Protein AF-A0A1X1N390-F1 (afdb_monomer_lite)

pLDDT: mean 84.8, std 10.91, range [53.66, 96.62]

Secondary structure (DSSP, 8-state):
-HHHHHHHHHHHHHHHHHHTT-----HHHHHHHHHHHHTTSSSPPP-----PPPPEEEEHHHHHHTTSS-TTHHHHSEE-SSSS---SEEPEEEHHHHHT-

Sequence (101 aa):
MEVFETHRSLIEDYAAFTDSLVEVRDEKIKDYLERERAAKVRWPDPWISLNPAFASGGTVDELVGTGLLHPDCGRFFRVKRDSGDPGGRSLTLYRHQREAI

Radius of gyration: 26.66 Å; chains: 1; bounding box: 52×28×69 Å

Structure (mmCIF, N/CA/C/O backbone):
data_AF-A0A1X1N390-F1
#
_entry.id   AF-A0A1X1N390-F1
#
loop_
_atom_site.group_PDB
_atom_site.id
_atom_site.type_symbol
_atom_site.label_atom_id
_atom_site.label_alt_id
_atom_site.label_comp_id
_atom_site.label_asym_id
_atom_site.label_entity_id
_atom_site.label_seq_id
_atom_site.pdbx_PDB_ins_code
_atom_site.Cartn_x
_atom_site.Cartn_y
_atom_site.Cartn_z
_atom_site.occupancy
_atom_site.B_iso_or_equiv
_atom_site.auth_seq_id
_atom_site.auth_comp_id
_atom_site.auth_asym_id
_atom_site.auth_atom_id
_atom_site.pdbx_PDB_model_num
ATOM 1 N N . MET A 1 1 ? -4.088 8.469 -10.558 1.00 59.00 1 MET A N 1
ATOM 2 C CA . MET A 1 1 ? -3.924 8.655 -12.013 1.00 59.00 1 MET A CA 1
ATOM 3 C C . MET A 1 1 ? -2.664 9.465 -12.304 1.00 59.00 1 MET A C 1
ATOM 5 O O . MET A 1 1 ? -1.857 8.975 -13.068 1.00 59.00 1 MET A O 1
ATOM 9 N N . GLU A 1 2 ? -2.397 10.548 -11.566 1.00 66.56 2 GLU A N 1
ATOM 10 C CA . GLU A 1 2 ? -1.154 11.353 -11.646 1.00 66.56 2 GLU A CA 1
ATOM 11 C C . GLU A 1 2 ? 0.172 10.578 -11.511 1.00 66.56 2 GLU A C 1
ATOM 13 O O . GLU A 1 2 ? 1.078 10.745 -12.318 1.00 66.56 2 GLU A O 1
ATOM 18 N N . VAL A 1 3 ? 0.292 9.673 -10.530 1.00 66.06 3 VAL A N 1
ATOM 19 C CA . VAL A 1 3 ? 1.568 8.982 -10.238 1.00 66.06 3 VAL A CA 1
ATOM 20 C C . VAL A 1 3 ? 2.121 8.172 -11.420 1.00 66.06 3 VAL A C 1
ATOM 22 O O . VAL A 1 3 ? 3.334 8.052 -11.577 1.00 66.06 3 VAL A O 1
ATOM 25 N N . PHE A 1 4 ? 1.243 7.638 -12.274 1.00 71.88 4 PHE A N 1
ATOM 26 C CA . PHE A 1 4 ? 1.645 6.857 -13.444 1.00 71.88 4 PHE A CA 1
ATOM 27 C C . PHE A 1 4 ? 2.184 7.746 -14.564 1.00 71.88 4 PHE A C 1
ATOM 29 O O . PHE A 1 4 ? 3.119 7.356 -15.260 1.00 71.88 4 PHE A O 1
ATOM 36 N N . GLU A 1 5 ? 1.603 8.931 -14.732 1.00 78.38 5 GLU A N 1
ATOM 37 C CA . GLU A 1 5 ? 2.041 9.901 -15.734 1.00 78.38 5 GLU A CA 1
ATOM 38 C C . GLU A 1 5 ? 3.353 10.557 -15.314 1.00 78.38 5 GLU A C 1
ATOM 40 O O . GLU A 1 5 ? 4.293 10.583 -16.104 1.00 78.38 5 GLU A O 1
ATOM 45 N N . THR A 1 6 ? 3.475 10.966 -14.046 1.00 78.69 6 THR A N 1
ATOM 46 C CA . THR A 1 6 ? 4.730 11.508 -13.503 1.00 78.69 6 THR A CA 1
ATOM 47 C C . THR A 1 6 ? 5.883 10.519 -13.655 1.00 78.69 6 THR A C 1
ATOM 49 O O . THR A 1 6 ? 6.978 10.892 -14.066 1.00 78.69 6 THR A O 1
ATOM 52 N N . HIS A 1 7 ? 5.645 9.238 -13.366 1.00 75.69 7 HIS A N 1
ATOM 53 C CA . HIS A 1 7 ? 6.672 8.212 -13.502 1.00 75.69 7 HIS A CA 1
ATOM 54 C C . HIS A 1 7 ? 7.061 7.956 -14.964 1.00 75.69 7 HIS A C 1
ATOM 56 O O . HIS A 1 7 ? 8.238 7.765 -15.266 1.00 75.69 7 HIS A O 1
ATOM 62 N N . ARG A 1 8 ? 6.082 7.934 -15.879 1.00 81.19 8 ARG A N 1
ATOM 63 C CA . ARG A 1 8 ? 6.351 7.773 -17.313 1.00 81.19 8 ARG A CA 1
ATOM 64 C C . ARG A 1 8 ? 7.215 8.920 -17.832 1.00 81.19 8 ARG A C 1
ATOM 66 O O . ARG A 1 8 ? 8.249 8.644 -18.428 1.00 81.19 8 ARG A O 1
ATOM 73 N N . SER A 1 9 ? 6.839 10.158 -17.506 1.00 83.31 9 SER A N 1
ATOM 74 C CA . SER A 1 9 ? 7.618 11.353 -17.851 1.00 83.31 9 SER A CA 1
ATOM 75 C C . SER A 1 9 ? 9.042 11.254 -17.309 1.00 83.31 9 SER A C 1
ATOM 77 O O . SER A 1 9 ? 9.992 11.460 -18.048 1.00 83.31 9 SER A O 1
ATOM 79 N N . LEU A 1 10 ? 9.214 10.836 -16.050 1.00 82.75 10 LEU A N 1
ATOM 80 C CA . LEU A 1 10 ? 10.538 10.702 -15.442 1.00 82.75 10 LEU A CA 1
ATOM 81 C C . LEU A 1 10 ? 11.435 9.682 -16.165 1.00 82.75 10 LEU A C 1
ATOM 83 O O . LEU A 1 10 ? 12.622 9.947 -16.356 1.00 82.75 10 LEU A O 1
ATOM 87 N N . ILE A 1 11 ? 10.895 8.519 -16.556 1.00 81.31 11 ILE A N 1
ATOM 88 C CA . ILE A 1 11 ? 11.665 7.534 -17.336 1.00 81.31 11 ILE A CA 1
ATOM 89 C C . ILE A 1 11 ? 12.049 8.119 -18.696 1.00 81.31 11 ILE A C 1
ATOM 91 O O . ILE A 1 11 ? 13.197 7.969 -19.114 1.00 81.31 11 ILE A O 1
ATOM 95 N N . GLU A 1 12 ? 11.097 8.749 -19.387 1.00 83.19 12 GLU A N 1
ATOM 96 C CA . GLU A 1 12 ? 11.310 9.341 -20.711 1.00 83.19 12 GLU A CA 1
ATOM 97 C C . GLU A 1 12 ? 12.393 10.428 -20.662 1.00 83.19 12 GLU A C 1
ATOM 99 O O . GLU A 1 12 ? 13.350 10.376 -21.439 1.00 83.19 12 GLU A O 1
ATOM 104 N N . ASP A 1 13 ? 12.312 11.334 -19.686 1.00 83.50 13 ASP A N 1
ATOM 105 C CA . ASP A 1 13 ? 13.271 12.420 -19.477 1.00 83.50 13 ASP A CA 1
ATOM 106 C C . ASP A 1 13 ? 14.673 11.886 -19.155 1.00 83.50 13 ASP A C 1
ATOM 108 O O . ASP A 1 13 ? 15.673 12.333 -19.725 1.00 83.50 13 ASP A O 1
ATOM 112 N N . TYR A 1 14 ? 14.763 10.879 -18.280 1.00 82.00 14 TYR A N 1
ATOM 113 C CA . TYR A 1 14 ? 16.040 10.258 -17.936 1.00 82.00 14 TYR A CA 1
ATOM 114 C C . TYR A 1 14 ? 16.662 9.528 -19.134 1.00 82.00 14 TYR A C 1
ATOM 116 O O . TYR A 1 14 ? 17.867 9.628 -19.364 1.00 82.00 14 TYR A O 1
ATOM 124 N N . ALA A 1 15 ? 15.850 8.832 -19.935 1.00 80.12 15 ALA A N 1
ATOM 125 C CA . ALA A 1 15 ? 16.308 8.154 -21.143 1.00 80.12 15 ALA A CA 1
ATOM 126 C C . ALA A 1 15 ? 16.785 9.135 -22.221 1.00 80.12 15 ALA A C 1
ATOM 128 O O . ALA A 1 15 ? 17.740 8.829 -22.937 1.00 80.12 15 ALA A O 1
ATOM 129 N N . ALA A 1 16 ? 16.132 10.291 -22.358 1.00 82.62 16 ALA A N 1
ATOM 130 C CA . ALA A 1 16 ? 16.549 11.345 -23.278 1.00 82.62 16 ALA A CA 1
ATOM 131 C C . ALA A 1 16 ? 17.869 11.993 -22.833 1.00 82.62 16 ALA A C 1
ATOM 133 O O . ALA A 1 16 ? 18.763 12.216 -23.651 1.00 82.62 16 ALA A O 1
ATOM 134 N N . PHE A 1 17 ? 18.027 12.239 -21.529 1.00 82.06 17 PHE A N 1
ATOM 135 C CA . PHE A 1 17 ? 19.252 12.801 -20.968 1.00 82.06 17 PHE A CA 1
ATOM 136 C C . PHE A 1 17 ? 20.470 11.912 -21.253 1.00 82.06 17 PHE A C 1
ATOM 138 O O . PHE A 1 17 ? 21.492 12.401 -21.736 1.00 82.06 17 PHE A O 1
ATOM 145 N N . THR A 1 18 ? 20.366 10.602 -21.015 1.00 77.69 18 THR A N 1
ATOM 146 C CA . THR A 1 18 ? 21.505 9.686 -21.183 1.00 77.69 18 THR A CA 1
ATOM 147 C C . THR A 1 18 ? 21.914 9.468 -22.637 1.00 77.69 18 THR A C 1
ATOM 149 O O . THR A 1 18 ? 23.098 9.271 -22.902 1.00 77.69 18 THR A O 1
ATOM 152 N N . ASP A 1 19 ? 20.973 9.545 -23.580 1.00 73.94 19 ASP A N 1
ATOM 153 C CA . ASP A 1 19 ? 21.274 9.398 -25.012 1.00 73.94 19 ASP A CA 1
ATOM 154 C C . ASP A 1 19 ? 21.847 10.668 -25.637 1.00 73.94 19 ASP A C 1
ATOM 156 O O . ASP A 1 19 ? 22.561 10.600 -26.635 1.00 73.94 19 ASP A O 1
ATOM 160 N N . SER A 1 20 ? 21.586 11.830 -25.039 1.00 71.25 20 SER A N 1
ATOM 161 C CA . SER A 1 20 ? 22.071 13.111 -25.564 1.00 71.25 20 SER A CA 1
ATOM 162 C C . SER A 1 20 ? 23.59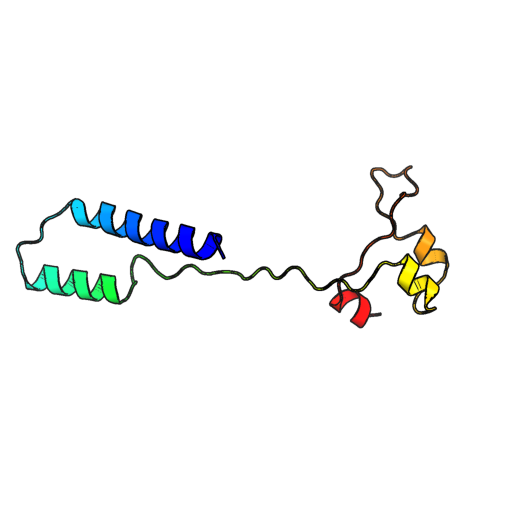6 13.284 -25.477 1.00 71.25 20 SER A C 1
ATOM 164 O O . SER A 1 20 ? 24.151 14.205 -26.074 1.00 71.25 20 SER A O 1
ATOM 166 N N . LEU A 1 21 ? 24.286 12.404 -24.744 1.00 70.44 21 LEU A N 1
ATOM 167 C CA . LEU A 1 21 ? 25.711 12.529 -24.439 1.00 70.44 21 LEU A CA 1
ATOM 168 C C . LEU A 1 21 ? 26.641 11.991 -25.538 1.00 70.44 21 LEU A C 1
ATOM 170 O O . LEU A 1 21 ? 27.816 12.361 -25.550 1.00 70.44 21 LEU A O 1
ATOM 174 N N . VAL A 1 22 ? 26.168 11.119 -26.440 1.00 73.94 22 VAL A N 1
ATOM 175 C CA . VAL A 1 22 ? 27.032 10.455 -27.433 1.00 73.94 22 VAL A CA 1
ATOM 176 C C . VAL A 1 22 ? 26.323 10.285 -28.777 1.00 73.94 22 VAL A C 1
ATOM 178 O O . VAL A 1 22 ? 25.363 9.530 -28.898 1.00 73.94 22 VAL A O 1
ATOM 181 N N . GLU A 1 23 ? 26.857 10.916 -29.824 1.00 81.62 23 GLU A N 1
ATOM 182 C CA . GLU A 1 23 ? 26.429 10.674 -31.205 1.00 81.62 23 GLU A CA 1
ATOM 183 C C . GLU A 1 23 ? 27.170 9.458 -31.789 1.00 81.62 23 GLU A C 1
ATOM 185 O O . GLU A 1 23 ? 28.381 9.489 -32.033 1.00 81.62 23 GLU A O 1
ATOM 190 N N . VAL A 1 24 ? 26.443 8.363 -32.021 1.00 85.75 24 VAL A N 1
ATOM 191 C CA . VAL A 1 24 ? 27.005 7.123 -32.572 1.00 85.75 24 VAL A CA 1
ATOM 192 C C . VAL A 1 24 ? 27.015 7.177 -34.099 1.00 85.75 24 VAL A C 1
ATOM 194 O O . VAL A 1 24 ? 25.966 7.167 -34.739 1.00 85.75 24 VAL A O 1
ATOM 197 N N . ARG A 1 25 ? 28.218 7.204 -34.684 1.00 88.94 25 ARG A N 1
ATOM 198 C CA . ARG A 1 25 ? 28.425 7.249 -36.145 1.00 88.94 25 ARG A CA 1
ATOM 199 C C . ARG A 1 25 ? 28.409 5.881 -36.826 1.00 88.94 25 ARG A C 1
ATOM 201 O O . ARG A 1 25 ? 28.205 5.811 -38.031 1.00 88.94 25 ARG A O 1
ATOM 208 N N . ASP A 1 26 ? 28.667 4.813 -36.077 1.00 94.38 26 ASP A N 1
ATOM 209 C CA . ASP A 1 26 ? 28.617 3.447 -36.599 1.00 94.38 26 ASP A CA 1
ATOM 210 C C . ASP A 1 26 ? 27.167 2.943 -36.601 1.00 94.38 26 ASP A C 1
ATOM 212 O O . ASP A 1 26 ? 26.535 2.830 -35.547 1.00 94.38 26 ASP A O 1
ATOM 216 N N . GLU A 1 27 ? 26.641 2.633 -37.786 1.00 93.06 27 GLU A N 1
ATOM 217 C CA . GLU A 1 27 ? 25.251 2.195 -37.962 1.00 93.06 27 GLU A CA 1
ATOM 218 C C . GLU A 1 27 ? 24.933 0.904 -37.198 1.00 93.06 27 GLU A C 1
ATOM 220 O O . GLU A 1 27 ? 23.855 0.782 -36.621 1.00 93.06 27 GLU A O 1
ATOM 225 N N . LYS A 1 28 ? 25.875 -0.044 -37.101 1.00 94.94 28 LYS A N 1
ATOM 226 C CA . LYS A 1 28 ? 25.633 -1.314 -36.397 1.00 94.94 28 LYS A CA 1
ATOM 227 C C . LYS A 1 28 ? 25.502 -1.098 -34.898 1.00 94.94 28 LYS A C 1
ATOM 229 O O . LYS A 1 28 ? 24.670 -1.738 -34.253 1.00 94.94 28 LYS A O 1
ATOM 234 N N . ILE A 1 29 ? 26.335 -0.217 -34.345 1.00 90.12 29 ILE A N 1
ATOM 235 C CA . ILE A 1 29 ? 26.277 0.144 -32.925 1.00 90.12 29 ILE A CA 1
ATOM 236 C C .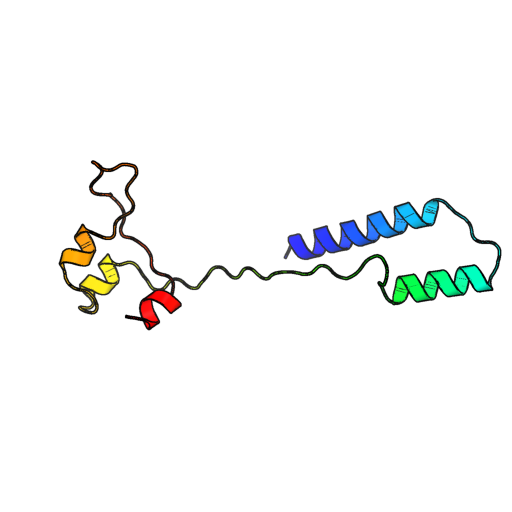 ILE A 1 29 ? 24.987 0.917 -32.644 1.00 90.12 29 ILE A C 1
ATOM 238 O O . ILE A 1 29 ? 24.312 0.625 -31.657 1.00 90.12 29 ILE A O 1
ATOM 242 N N . LYS A 1 30 ? 24.602 1.843 -33.528 1.00 89.12 30 LYS A N 1
ATOM 243 C CA . LYS A 1 30 ? 23.345 2.591 -33.411 1.00 89.12 30 LYS A CA 1
ATOM 244 C C . LYS A 1 30 ? 22.134 1.654 -33.389 1.00 89.12 30 LYS A C 1
ATOM 246 O O . LYS A 1 30 ? 21.340 1.704 -32.454 1.00 89.12 30 LYS A O 1
ATOM 251 N N . ASP A 1 31 ? 22.055 0.731 -34.343 1.00 91.31 31 ASP A N 1
ATOM 252 C CA . ASP A 1 31 ? 20.972 -0.252 -34.425 1.00 91.31 31 ASP A CA 1
ATOM 253 C C . ASP A 1 31 ? 20.909 -1.173 -33.200 1.00 91.31 31 ASP A C 1
ATOM 255 O O . ASP A 1 31 ? 19.834 -1.598 -32.774 1.00 91.31 31 ASP A O 1
ATOM 259 N N . TYR A 1 32 ? 22.065 -1.529 -32.635 1.00 90.56 32 TYR A N 1
ATOM 260 C CA . TYR A 1 32 ? 22.124 -2.316 -31.408 1.00 90.56 32 TYR A CA 1
ATOM 261 C C . TYR A 1 32 ? 21.528 -1.551 -30.219 1.00 90.56 32 TYR A C 1
ATOM 263 O O . TYR A 1 32 ? 20.702 -2.110 -29.496 1.00 90.56 32 TYR A O 1
ATOM 271 N N . LEU A 1 33 ? 21.897 -0.280 -30.049 1.00 86.38 33 LEU A N 1
ATOM 272 C CA . LEU A 1 33 ? 21.408 0.558 -28.953 1.00 86.38 33 LEU A CA 1
ATOM 273 C C . LEU A 1 33 ? 19.902 0.835 -29.062 1.00 86.38 33 LEU A C 1
ATOM 275 O O . LEU A 1 33 ? 19.204 0.754 -28.053 1.00 86.38 33 LEU A O 1
ATOM 279 N N . GLU A 1 34 ? 19.384 1.065 -30.271 1.00 86.44 34 GLU A N 1
ATOM 280 C CA . GLU A 1 34 ? 17.940 1.213 -30.517 1.00 86.44 34 GLU A CA 1
ATOM 281 C C . GLU A 1 34 ? 17.159 -0.053 -30.133 1.00 86.44 34 GLU A C 1
ATOM 283 O O . GLU A 1 34 ? 16.130 0.016 -29.455 1.00 86.44 34 GLU A O 1
ATOM 288 N N . ARG A 1 35 ? 17.670 -1.241 -30.493 1.00 89.44 35 ARG A N 1
ATOM 289 C CA . ARG A 1 35 ? 17.052 -2.519 -30.095 1.00 89.44 35 ARG A CA 1
ATOM 290 C C . ARG A 1 35 ? 17.060 -2.717 -28.581 1.00 89.44 35 ARG A C 1
ATOM 292 O O . ARG A 1 35 ? 16.066 -3.175 -28.022 1.00 89.44 35 ARG A O 1
ATOM 299 N N . GLU A 1 36 ? 18.160 -2.374 -27.916 1.00 87.56 36 GLU A N 1
ATOM 300 C CA . GLU A 1 36 ? 18.285 -2.486 -26.460 1.00 87.56 36 GLU A CA 1
ATOM 301 C C . GLU A 1 36 ? 17.332 -1.525 -25.725 1.00 87.56 36 GLU A C 1
ATOM 303 O O . GLU A 1 36 ? 16.694 -1.913 -24.740 1.00 87.56 36 GLU A O 1
ATOM 308 N N . ARG A 1 37 ? 17.177 -0.300 -26.246 1.00 81.75 37 ARG A N 1
ATOM 309 C CA . ARG A 1 37 ? 16.221 0.712 -25.774 1.00 81.75 37 ARG A CA 1
ATOM 310 C C . ARG A 1 37 ? 14.778 0.230 -25.920 1.00 81.75 37 ARG A C 1
ATOM 312 O O . ARG A 1 37 ? 14.031 0.259 -24.944 1.00 81.75 37 ARG A O 1
ATOM 319 N N . ALA A 1 38 ? 14.400 -0.273 -27.096 1.00 84.44 38 ALA A N 1
ATOM 320 C CA . ALA A 1 38 ? 13.063 -0.821 -27.339 1.00 84.44 38 ALA A CA 1
ATOM 321 C C . ALA A 1 38 ? 12.749 -2.026 -26.435 1.00 84.44 38 ALA A C 1
ATOM 323 O O . ALA A 1 38 ? 11.618 -2.189 -25.978 1.00 84.44 38 ALA A O 1
ATOM 324 N N . ALA A 1 39 ? 13.759 -2.842 -26.130 1.00 86.44 39 ALA A N 1
ATOM 325 C CA . ALA A 1 39 ? 13.640 -3.974 -25.219 1.00 86.44 39 ALA A CA 1
ATOM 326 C C . ALA A 1 39 ? 13.601 -3.578 -23.730 1.00 86.44 39 ALA A C 1
ATOM 328 O O . ALA A 1 39 ? 13.454 -4.458 -22.883 1.00 86.44 39 ALA A O 1
ATOM 329 N N . LYS A 1 40 ? 13.740 -2.284 -23.391 1.00 80.31 40 LYS A N 1
ATOM 330 C CA . LYS A 1 40 ? 13.759 -1.764 -22.011 1.00 80.31 40 LYS A CA 1
ATOM 331 C C . LYS A 1 40 ? 14.735 -2.508 -21.088 1.00 80.31 40 LYS A C 1
ATOM 333 O O . LYS A 1 40 ? 14.536 -2.548 -19.878 1.00 80.31 40 LYS A O 1
ATOM 338 N N . VAL A 1 41 ? 15.821 -3.064 -21.638 1.00 80.25 41 VAL A N 1
ATOM 339 C CA . VAL A 1 41 ? 16.823 -3.871 -20.896 1.00 80.25 41 VAL A CA 1
ATOM 340 C C . VAL A 1 41 ? 17.394 -3.102 -19.713 1.00 80.25 41 VAL A C 1
ATOM 342 O O . VAL A 1 41 ? 17.775 -3.646 -18.682 1.00 80.25 41 VAL A O 1
ATOM 345 N N . ARG A 1 42 ? 17.486 -1.802 -19.916 1.00 75.00 42 ARG A N 1
ATOM 346 C CA . ARG A 1 42 ? 18.408 -0.944 -19.218 1.00 75.00 42 ARG A CA 1
ATOM 347 C C . ARG A 1 42 ? 17.522 0.044 -18.360 1.00 75.00 42 ARG A C 1
ATOM 349 O O . ARG A 1 42 ? 17.944 0.495 -17.302 1.00 75.00 42 ARG A O 1
ATOM 356 N N . TRP A 1 43 ? 16.269 0.314 -18.803 1.00 77.19 43 TRP A N 1
ATOM 357 C CA . TRP A 1 43 ? 15.243 1.240 -18.263 1.00 77.19 43 TRP A CA 1
ATOM 358 C C . TRP A 1 43 ? 13.902 0.465 -18.186 1.00 77.19 43 TRP A C 1
ATOM 360 O O . TRP A 1 43 ? 12.982 0.752 -18.959 1.00 77.19 43 TRP A O 1
ATOM 370 N N . PRO A 1 44 ? 13.804 -0.593 -17.358 1.00 72.19 44 PRO A N 1
ATOM 371 C CA . PRO A 1 44 ? 12.615 -1.439 -17.303 1.00 72.19 44 PRO A CA 1
ATOM 372 C C . PRO A 1 44 ? 11.396 -0.658 -16.804 1.00 72.19 44 PRO A C 1
ATOM 374 O O . PRO A 1 44 ? 11.524 0.330 -16.078 1.00 72.19 44 PRO A O 1
ATOM 377 N N . ASP A 1 45 ? 10.200 -1.129 -17.168 1.00 69.56 45 ASP A N 1
ATOM 378 C CA . ASP A 1 45 ? 8.971 -0.581 -16.599 1.00 69.56 45 ASP A CA 1
ATOM 379 C C . ASP A 1 45 ? 9.003 -0.699 -15.071 1.00 69.56 45 ASP A C 1
ATOM 381 O O . ASP A 1 45 ? 9.494 -1.700 -14.534 1.00 69.56 45 ASP A O 1
ATOM 385 N N . PRO A 1 46 ? 8.482 0.306 -14.350 1.00 62.06 46 PRO A N 1
ATOM 386 C CA . PRO A 1 46 ? 8.473 0.256 -12.904 1.00 62.06 46 PRO A CA 1
ATOM 387 C C . PRO A 1 46 ? 7.740 -0.978 -12.413 1.00 62.06 46 PRO A C 1
ATOM 389 O O . PRO A 1 46 ? 6.631 -1.294 -12.855 1.00 62.06 46 PRO A O 1
ATOM 392 N N . TRP A 1 47 ? 8.315 -1.610 -11.396 1.00 63.91 47 TRP A N 1
ATOM 393 C CA . TRP A 1 47 ? 7.542 -2.507 -10.566 1.00 63.91 47 TRP A CA 1
ATOM 394 C C . TRP A 1 47 ? 6.581 -1.675 -9.719 1.00 63.91 47 TRP A C 1
ATOM 396 O O . TRP A 1 47 ? 6.939 -1.110 -8.685 1.00 63.91 47 TRP A O 1
ATOM 406 N N . ILE A 1 48 ? 5.345 -1.564 -10.196 1.00 57.94 48 ILE A N 1
ATOM 407 C CA . ILE A 1 48 ? 4.283 -0.894 -9.461 1.00 57.94 48 ILE A CA 1
ATOM 408 C C . ILE A 1 48 ? 3.662 -1.927 -8.537 1.00 57.94 48 ILE A C 1
ATOM 410 O O . ILE A 1 48 ? 2.782 -2.695 -8.928 1.00 57.94 48 ILE A O 1
ATOM 414 N N . SER A 1 49 ? 4.111 -1.917 -7.285 1.00 55.41 49 SER A N 1
ATOM 415 C CA . SER A 1 49 ? 3.300 -2.466 -6.211 1.00 55.41 49 SER A CA 1
ATOM 416 C C . SER A 1 49 ? 2.061 -1.584 -6.111 1.00 55.41 49 SER A C 1
ATOM 418 O O . SER A 1 49 ? 2.090 -0.489 -5.544 1.00 55.41 49 SER A O 1
ATOM 420 N N . LEU A 1 50 ? 0.961 -2.031 -6.722 1.00 53.66 50 LEU A N 1
ATOM 421 C CA . LEU A 1 50 ? -0.353 -1.622 -6.261 1.00 53.66 50 LEU A CA 1
ATOM 422 C C . LEU A 1 50 ? -0.351 -2.051 -4.799 1.00 53.66 50 LEU A C 1
ATOM 424 O O . LEU A 1 50 ? -0.378 -3.242 -4.512 1.00 53.66 50 LEU A O 1
ATOM 428 N N . ASN A 1 51 ? -0.197 -1.094 -3.894 1.00 55.22 51 ASN A N 1
ATOM 429 C CA . ASN A 1 51 ? -0.376 -1.313 -2.475 1.00 55.22 51 ASN A CA 1
ATOM 430 C C . ASN A 1 51 ? -1.847 -0.972 -2.225 1.00 55.22 51 ASN A C 1
ATOM 432 O O . ASN A 1 51 ? -2.142 0.172 -1.860 1.00 55.22 51 ASN A O 1
ATOM 436 N N . PRO A 1 52 ? -2.804 -1.856 -2.593 1.00 60.72 52 PRO A N 1
ATOM 437 C CA . PRO A 1 52 ? -4.200 -1.544 -2.400 1.00 60.72 52 PRO A CA 1
ATOM 438 C C . PRO A 1 52 ? -4.379 -1.322 -0.906 1.00 60.72 52 PRO A C 1
ATOM 440 O O . PRO A 1 52 ? -3.973 -2.149 -0.088 1.00 60.72 52 PRO A O 1
ATOM 443 N N . ALA A 1 53 ? -4.981 -0.195 -0.542 1.00 72.25 53 ALA A N 1
ATOM 444 C CA . ALA A 1 53 ? -5.491 -0.068 0.806 1.00 72.25 53 ALA A CA 1
ATOM 445 C C . ALA A 1 53 ? -6.403 -1.278 1.043 1.00 72.25 53 ALA A C 1
ATOM 447 O O . ALA A 1 53 ? -7.323 -1.531 0.258 1.00 72.25 53 ALA A O 1
ATOM 448 N N . PHE A 1 54 ? -6.106 -2.069 2.074 1.00 82.25 54 PHE A N 1
ATOM 449 C CA . PHE A 1 54 ? -6.964 -3.187 2.425 1.00 82.25 54 PHE A CA 1
ATOM 450 C C . PHE A 1 54 ? -8.381 -2.660 2.647 1.00 82.25 54 PHE A C 1
ATOM 452 O O . PHE A 1 54 ? -8.578 -1.640 3.312 1.00 82.25 54 PHE A O 1
ATOM 459 N N . ALA A 1 55 ? -9.370 -3.354 2.083 1.00 86.50 55 ALA A N 1
ATOM 460 C CA . ALA A 1 55 ? -10.763 -2.995 2.296 1.00 86.50 55 ALA A CA 1
ATOM 461 C C . ALA A 1 55 ? -11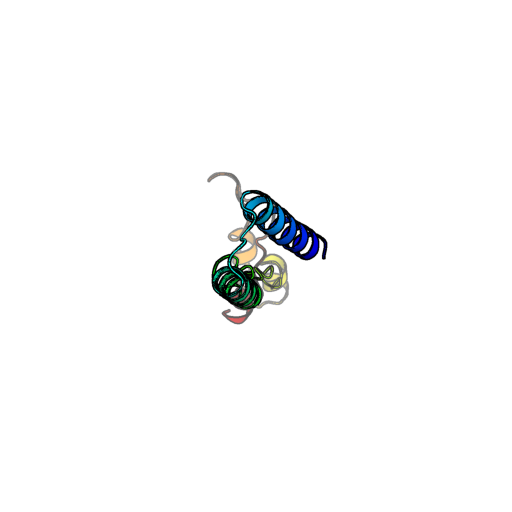.059 -2.959 3.802 1.00 86.50 55 ALA A C 1
ATOM 463 O O . ALA A 1 55 ? -10.613 -3.839 4.542 1.00 86.50 55 ALA A O 1
ATOM 464 N N . SER A 1 56 ? -11.805 -1.952 4.257 1.00 91.31 56 SER A N 1
ATOM 465 C CA . SER A 1 56 ? -12.259 -1.894 5.647 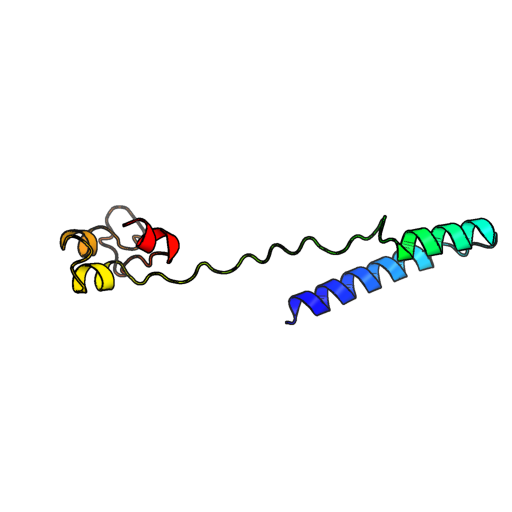1.00 91.31 56 SER A CA 1
ATOM 466 C C . SER A 1 56 ? -13.196 -3.069 5.941 1.00 91.31 56 SER A C 1
ATOM 468 O O . SER A 1 56 ? -14.064 -3.399 5.134 1.00 91.31 56 SER A O 1
ATOM 470 N N . GLY A 1 57 ? -13.006 -3.708 7.092 1.00 92.94 57 GLY A N 1
ATOM 471 C CA . GLY A 1 57 ? -13.871 -4.751 7.642 1.00 92.94 57 GLY A CA 1
ATOM 472 C C . GLY A 1 57 ? -14.928 -4.216 8.613 1.00 92.94 57 GLY A C 1
ATOM 473 O O . GLY A 1 57 ? -15.807 -4.977 9.017 1.00 92.94 57 GLY A O 1
ATOM 474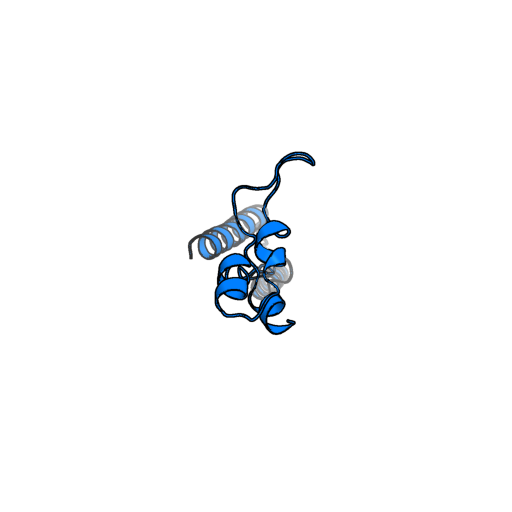 N N . GLY A 1 58 ? -14.871 -2.925 8.953 1.00 94.56 58 GLY A N 1
ATOM 475 C CA . GLY A 1 58 ? -15.678 -2.303 10.007 1.00 94.56 58 GLY A CA 1
ATOM 476 C C . GLY A 1 58 ? -14.893 -2.095 11.304 1.00 94.56 58 GLY A C 1
ATOM 477 O O . GLY A 1 58 ? -13.738 -2.517 11.434 1.00 94.56 58 GLY A O 1
ATOM 478 N N . THR A 1 59 ? -15.504 -1.399 12.258 1.00 96.62 59 THR A N 1
ATOM 479 C CA . THR A 1 59 ? -14.909 -1.164 13.585 1.00 96.62 59 THR A CA 1
ATOM 480 C C . THR A 1 59 ? -15.236 -2.291 14.557 1.00 96.62 59 THR A C 1
ATOM 482 O O . THR A 1 59 ? -16.247 -2.974 14.418 1.00 96.62 59 THR A O 1
ATOM 485 N N . VAL A 1 60 ? -14.406 -2.478 15.583 1.00 96.00 60 VAL A N 1
ATOM 486 C CA . VAL A 1 60 ? -14.701 -3.454 16.642 1.00 96.00 60 VAL A CA 1
ATOM 487 C C . VAL A 1 60 ? -16.042 -3.151 17.321 1.00 96.00 60 VAL A C 1
ATOM 489 O O . VAL A 1 60 ? -16.790 -4.083 17.602 1.00 96.00 60 VAL A O 1
ATOM 492 N N . ASP A 1 61 ? -16.392 -1.875 17.516 1.00 96.25 61 ASP A N 1
ATOM 493 C CA . ASP A 1 61 ? -17.678 -1.477 18.110 1.00 96.25 61 ASP A CA 1
ATOM 494 C C . ASP A 1 61 ? -18.868 -1.906 17.228 1.00 96.25 61 ASP A C 1
ATOM 496 O O . ASP A 1 61 ? -19.859 -2.422 17.746 1.00 96.25 61 ASP A O 1
ATOM 500 N N . GLU A 1 62 ? -18.763 -1.769 15.900 1.00 96.31 62 GLU A N 1
ATOM 501 C CA . GLU A 1 62 ? -19.779 -2.272 14.961 1.00 96.31 62 GLU A CA 1
ATOM 502 C C . GLU A 1 62 ? -19.928 -3.793 15.066 1.00 96.31 62 GLU A C 1
ATOM 504 O O . GLU A 1 62 ? -21.044 -4.307 15.138 1.00 96.31 62 GLU A O 1
ATOM 509 N N . LEU A 1 63 ? -18.812 -4.523 15.122 1.00 95.25 63 LEU A N 1
ATOM 510 C CA . LEU A 1 63 ? -18.834 -5.985 15.187 1.00 95.25 63 LEU A CA 1
ATOM 511 C C . LEU A 1 63 ? -19.390 -6.499 16.522 1.00 95.25 63 LEU A C 1
ATOM 513 O O . LEU A 1 63 ? -20.150 -7.470 16.528 1.00 95.25 63 LEU A O 1
ATOM 517 N N . VAL A 1 64 ? -19.103 -5.815 17.632 1.00 96.38 64 VAL A N 1
ATOM 518 C CA . VAL A 1 64 ? -19.757 -6.059 18.928 1.00 96.38 64 VAL A CA 1
ATOM 519 C C . VAL A 1 64 ? -21.259 -5.783 18.837 1.00 96.38 64 VAL A C 1
ATOM 521 O O . VAL A 1 64 ? -22.056 -6.601 19.288 1.00 96.38 64 VAL A O 1
ATOM 524 N N . GLY A 1 65 ? -21.661 -4.676 18.204 1.00 94.94 65 GLY A N 1
ATOM 525 C CA . GLY A 1 65 ? -23.072 -4.333 17.999 1.00 94.94 65 GLY A CA 1
ATOM 526 C C . GLY A 1 65 ? -23.842 -5.378 17.186 1.00 94.94 65 GLY A C 1
ATOM 527 O O . GLY A 1 65 ? -25.017 -5.620 17.450 1.00 94.94 65 GLY A O 1
ATOM 528 N N . THR A 1 66 ? -23.175 -6.046 16.239 1.00 94.31 66 THR A N 1
ATOM 529 C CA . THR A 1 66 ? -23.749 -7.172 15.477 1.00 94.31 66 THR A CA 1
ATOM 530 C C . THR A 1 66 ? -23.725 -8.515 16.215 1.00 94.31 66 THR A C 1
ATOM 532 O O . THR A 1 66 ? -24.254 -9.495 15.699 1.00 94.31 66 THR A O 1
ATOM 535 N N . GLY A 1 67 ? -23.112 -8.584 17.401 1.00 93.75 67 GLY A N 1
ATOM 536 C CA . GLY A 1 67 ? -22.961 -9.816 18.179 1.00 93.75 67 GLY A CA 1
ATOM 537 C C . GLY A 1 67 ? -21.866 -10.764 17.678 1.00 93.75 67 GLY A C 1
ATOM 538 O O . GLY A 1 67 ? -21.748 -11.868 18.201 1.00 93.75 67 GLY A O 1
ATOM 539 N N . LEU A 1 68 ? -21.057 -10.352 16.694 1.00 94.00 68 LEU A N 1
ATOM 540 C CA . LEU A 1 68 ? -19.932 -11.150 16.192 1.00 94.00 68 LEU A CA 1
ATOM 541 C C . LEU A 1 68 ? -18.780 -11.211 17.206 1.00 94.00 68 LEU A C 1
ATOM 543 O O . LEU A 1 68 ? -18.062 -12.203 17.277 1.00 94.00 68 LEU A O 1
ATOM 547 N N . LEU A 1 69 ? -18.601 -10.147 17.992 1.00 95.06 69 LEU A N 1
ATOM 548 C CA . LEU A 1 69 ? -17.559 -10.045 19.009 1.00 95.06 69 LEU A CA 1
ATOM 549 C C . LEU A 1 69 ? -18.147 -9.951 20.414 1.00 95.06 69 LEU A C 1
ATOM 551 O O . LEU A 1 69 ? -19.226 -9.397 20.624 1.00 95.06 69 LEU A O 1
ATOM 555 N N . HIS A 1 70 ? -17.387 -10.447 21.390 1.00 96.38 70 HIS A N 1
ATOM 556 C CA . HIS A 1 70 ? -17.735 -10.331 22.802 1.00 96.38 70 HIS A CA 1
ATOM 557 C C . HIS A 1 70 ? -17.822 -8.847 23.224 1.00 96.38 70 HIS A C 1
ATOM 559 O O . HIS A 1 70 ? -16.961 -8.065 22.816 1.00 96.38 70 HIS A O 1
ATOM 565 N N . PRO A 1 71 ? -18.780 -8.438 24.081 1.00 94.81 71 PRO A N 1
ATOM 566 C CA . PRO A 1 71 ? -18.960 -7.036 24.480 1.00 94.81 71 PRO A CA 1
ATOM 567 C C . PRO A 1 71 ? -17.694 -6.339 24.998 1.00 94.81 71 PRO A C 1
ATOM 569 O O . PRO A 1 71 ? -17.437 -5.178 24.674 1.00 94.81 71 PRO A O 1
ATOM 572 N N . ASP A 1 72 ? -16.852 -7.063 25.737 1.00 95.19 72 ASP A N 1
ATOM 573 C CA . ASP A 1 72 ? -15.591 -6.526 26.262 1.00 95.19 72 ASP A CA 1
ATOM 574 C C . ASP A 1 72 ? -14.573 -6.146 25.170 1.00 95.19 72 ASP A C 1
ATOM 576 O O . ASP A 1 72 ? -13.697 -5.308 25.405 1.00 95.19 72 ASP A O 1
ATOM 580 N N . CYS A 1 73 ? -14.694 -6.689 23.952 1.00 94.88 73 CYS A N 1
ATOM 581 C CA . CYS A 1 73 ? -13.835 -6.307 22.832 1.00 94.88 73 CYS A CA 1
ATOM 582 C C . CYS A 1 73 ? -13.942 -4.805 22.528 1.00 94.88 73 CYS A C 1
ATOM 584 O O . CYS A 1 73 ? -12.920 -4.164 22.278 1.00 94.88 73 CYS A O 1
ATOM 586 N N . GLY A 1 74 ? -15.138 -4.216 22.644 1.00 92.62 74 GLY A N 1
ATOM 587 C CA . GLY A 1 74 ? -15.354 -2.780 22.436 1.00 92.62 74 GLY A CA 1
ATOM 588 C C . GLY A 1 74 ? -14.647 -1.901 23.473 1.00 92.62 74 GLY A C 1
ATOM 589 O O . GLY A 1 74 ? -14.369 -0.729 23.216 1.00 92.62 74 GLY A O 1
ATOM 590 N N . ARG A 1 75 ? -14.301 -2.456 24.642 1.00 91.56 75 ARG A N 1
ATOM 591 C CA . ARG A 1 75 ? -13.509 -1.773 25.674 1.00 91.56 75 ARG A CA 1
ATOM 592 C C . ARG A 1 75 ? -12.008 -1.919 25.434 1.00 91.56 75 ARG A C 1
ATOM 594 O O . ARG A 1 75 ? -11.265 -0.968 25.662 1.00 91.56 75 ARG A O 1
ATOM 601 N N . PHE A 1 76 ? -11.551 -3.099 25.020 1.00 92.25 76 PHE A N 1
ATOM 602 C CA . PHE A 1 76 ? -10.119 -3.397 24.946 1.00 92.25 76 PHE A CA 1
ATOM 603 C C . PHE A 1 76 ? -9.463 -2.979 23.626 1.00 92.25 76 PHE A C 1
ATOM 605 O O . PHE A 1 76 ? -8.339 -2.471 23.647 1.00 92.25 76 PHE A O 1
ATOM 612 N N . PHE A 1 77 ? -10.146 -3.148 22.492 1.00 94.25 77 PHE A N 1
ATOM 613 C CA . PHE A 1 77 ? -9.584 -2.881 21.166 1.00 94.25 77 PHE A CA 1
ATOM 614 C C . PHE A 1 77 ? -9.843 -1.437 20.731 1.00 94.25 77 PHE A C 1
ATOM 616 O O . PHE A 1 77 ? -10.676 -1.143 19.872 1.00 94.25 77 PHE A O 1
ATOM 623 N N . ARG A 1 78 ? -9.095 -0.521 21.349 1.00 94.12 78 ARG A N 1
ATOM 624 C CA . ARG A 1 78 ? -9.137 0.919 21.074 1.00 94.12 78 ARG A CA 1
ATOM 625 C C . ARG A 1 78 ? -7.751 1.467 20.768 1.00 94.12 78 ARG A C 1
ATOM 627 O O . ARG A 1 78 ? -6.745 0.933 21.228 1.00 94.12 78 ARG A O 1
ATOM 634 N N . VAL A 1 79 ? -7.699 2.555 20.004 1.00 93.12 79 VAL A N 1
ATOM 635 C CA . VAL A 1 79 ? -6.451 3.271 19.707 1.00 93.12 79 VAL A CA 1
ATOM 636 C C . VAL A 1 79 ? -6.015 4.047 20.949 1.00 93.12 79 VAL A C 1
ATOM 638 O O . VAL A 1 79 ? -6.710 4.979 21.355 1.00 93.12 79 VAL A O 1
ATOM 641 N N . LYS A 1 80 ? -4.863 3.673 21.515 1.00 92.12 80 LYS A N 1
ATOM 642 C CA . LYS A 1 80 ? -4.265 4.274 22.717 1.00 92.12 80 LYS A CA 1
ATOM 643 C C . LYS A 1 80 ? -2.983 5.015 22.365 1.00 92.12 80 LYS A C 1
ATOM 645 O O . LYS A 1 80 ? -2.239 4.566 21.493 1.00 92.12 80 LYS A O 1
ATOM 650 N N . ARG A 1 81 ? -2.719 6.136 23.033 1.00 90.19 81 ARG A N 1
ATOM 651 C CA . ARG A 1 81 ? -1.456 6.885 22.875 1.00 90.19 81 ARG A CA 1
ATOM 652 C C . ARG A 1 81 ? -0.371 6.418 23.840 1.00 90.19 81 ARG A C 1
ATOM 654 O O . ARG A 1 81 ? 0.804 6.437 23.491 1.00 90.19 81 ARG A O 1
ATOM 661 N N . ASP A 1 82 ? -0.780 5.979 25.022 1.00 91.12 82 ASP A N 1
ATOM 662 C CA . ASP A 1 82 ? 0.077 5.499 26.099 1.00 91.12 82 ASP A CA 1
ATOM 663 C C . ASP A 1 82 ? -0.649 4.412 26.915 1.00 91.12 82 ASP A C 1
ATOM 665 O O . ASP A 1 82 ? -1.785 4.041 26.616 1.00 91.12 82 ASP A O 1
ATOM 669 N N . SER A 1 83 ? 0.020 3.852 27.923 1.00 84.00 83 SER A N 1
ATOM 670 C CA . SER A 1 83 ? -0.507 2.744 28.728 1.00 84.00 83 SER A CA 1
ATOM 671 C C . SER A 1 83 ? -1.669 3.131 29.652 1.00 84.00 83 SER A C 1
ATOM 673 O O . SER A 1 83 ? -2.427 2.244 30.049 1.00 84.00 83 SER A O 1
ATOM 675 N N . GLY A 1 84 ? -1.822 4.415 29.992 1.00 87.50 84 GLY A N 1
ATOM 676 C CA . GLY A 1 84 ? -2.909 4.937 30.823 1.00 87.50 84 GLY A CA 1
ATOM 677 C C . GLY A 1 84 ? -4.131 5.398 30.027 1.00 87.50 84 GLY A C 1
ATOM 678 O O . GLY A 1 84 ? -5.209 5.544 30.602 1.00 87.50 84 GLY A O 1
ATOM 679 N N . ASP A 1 85 ? -3.991 5.596 28.716 1.00 88.44 85 ASP A N 1
ATOM 680 C CA . ASP A 1 85 ? -5.077 6.009 27.829 1.00 88.44 85 ASP A CA 1
ATOM 681 C C . ASP A 1 85 ? -6.080 4.854 27.608 1.00 88.44 85 ASP A C 1
ATOM 683 O O . ASP A 1 85 ? -5.725 3.813 27.041 1.00 88.44 85 ASP A O 1
ATOM 687 N N . PRO A 1 86 ? -7.358 4.999 28.010 1.00 84.06 86 PRO A N 1
ATOM 688 C CA . PRO A 1 86 ? -8.383 4.001 27.711 1.00 84.06 86 PRO A CA 1
ATOM 689 C C . PRO A 1 86 ? -8.703 3.911 26.208 1.00 84.06 86 PRO A C 1
ATOM 691 O O . PRO A 1 86 ? -9.282 2.919 25.767 1.00 84.06 86 PRO A O 1
ATOM 694 N N . GLY A 1 87 ? -8.291 4.905 25.416 1.00 88.62 87 GLY A N 1
ATOM 695 C CA . GLY A 1 87 ? -8.506 4.992 23.982 1.00 88.62 87 GLY A CA 1
ATOM 696 C C . GLY A 1 87 ? -9.889 5.547 23.646 1.00 88.62 87 GLY A C 1
ATOM 697 O O . GLY A 1 87 ? -10.922 4.998 24.019 1.00 88.62 87 GLY A O 1
ATOM 698 N N . GLY A 1 88 ? -9.930 6.652 22.901 1.00 87.88 88 GLY A N 1
ATOM 699 C CA . GLY A 1 88 ? -11.192 7.294 22.504 1.00 87.88 88 GLY A CA 1
ATOM 700 C C . GLY A 1 88 ? -11.835 6.708 21.243 1.00 87.88 88 GLY A C 1
ATOM 701 O O . GLY A 1 88 ? -13.026 6.895 21.018 1.00 87.88 88 GLY A O 1
ATOM 702 N N . ARG A 1 89 ? -11.062 6.002 20.408 1.00 92.62 89 ARG A N 1
ATOM 703 C CA . ARG A 1 89 ? -11.509 5.502 19.097 1.00 92.62 89 ARG A CA 1
ATOM 704 C C . ARG A 1 89 ? -11.428 3.984 19.029 1.00 92.62 89 ARG A C 1
ATOM 706 O O . ARG A 1 89 ? -10.392 3.419 19.379 1.00 92.62 89 ARG A O 1
ATOM 713 N N . SER A 1 90 ? -12.502 3.360 18.551 1.00 95.25 90 SER A N 1
ATOM 714 C CA . SER A 1 90 ? -12.547 1.923 18.268 1.00 95.25 90 SER A CA 1
ATOM 715 C C . SER A 1 90 ? -11.553 1.560 17.163 1.00 95.25 90 SER A C 1
ATOM 717 O O . SER A 1 90 ? -11.307 2.361 16.255 1.00 95.25 90 SER A O 1
ATOM 719 N N . LEU A 1 91 ? -10.947 0.378 17.259 1.00 94.56 91 LEU A N 1
ATOM 720 C CA . LEU A 1 91 ? -10.034 -0.128 16.240 1.00 94.56 91 LEU A CA 1
ATOM 721 C C . LEU A 1 91 ? -10.819 -0.504 14.972 1.00 94.56 91 LEU A C 1
ATOM 723 O O . LEU A 1 91 ? -11.845 -1.179 15.051 1.00 94.56 91 LEU A O 1
ATOM 727 N N . THR A 1 92 ? -10.324 -0.101 13.804 1.00 94.81 92 THR A N 1
ATOM 728 C CA . THR A 1 92 ? -10.858 -0.551 12.511 1.00 94.81 92 THR A CA 1
ATOM 729 C C . THR A 1 92 ? -10.112 -1.798 12.065 1.00 94.81 92 THR A C 1
ATOM 731 O O . THR A 1 92 ? -8.883 -1.782 11.989 1.00 94.81 92 THR A O 1
ATOM 734 N N . LEU A 1 93 ? -10.848 -2.861 11.754 1.00 94.38 93 LEU A N 1
ATOM 735 C CA . LEU A 1 93 ? -10.279 -4.072 11.175 1.00 94.38 93 LEU A CA 1
ATOM 736 C C . LEU A 1 93 ? -10.249 -3.964 9.655 1.00 94.38 93 LEU A C 1
ATOM 738 O O . LEU A 1 93 ? -11.111 -3.335 9.040 1.00 94.38 93 LEU A O 1
ATOM 742 N N . TYR A 1 94 ? -9.285 -4.627 9.031 1.00 94.56 94 TYR A N 1
ATOM 743 C CA . TYR A 1 94 ? -9.341 -4.902 7.602 1.00 94.56 94 TYR A CA 1
ATOM 744 C C . TYR A 1 94 ? -10.281 -6.070 7.316 1.00 94.56 94 TYR A C 1
ATOM 746 O O . TYR A 1 94 ? -10.494 -6.947 8.152 1.00 94.56 94 TYR A O 1
ATOM 754 N N . ARG A 1 95 ? -10.827 -6.111 6.102 1.00 92.62 95 ARG A N 1
ATOM 755 C CA . ARG A 1 95 ? -11.800 -7.119 5.674 1.00 92.62 95 ARG A CA 1
ATOM 756 C C . ARG A 1 95 ? -11.300 -8.546 5.897 1.00 92.62 95 ARG A C 1
ATOM 758 O O . ARG A 1 95 ? -12.029 -9.343 6.468 1.00 92.62 95 ARG A O 1
ATOM 765 N N . HIS A 1 96 ? -10.044 -8.827 5.550 1.00 91.94 96 HIS A N 1
ATOM 766 C CA . HIS A 1 96 ? -9.441 -10.146 5.765 1.00 91.94 96 HIS A CA 1
ATOM 767 C C . HIS A 1 96 ? -9.304 -10.511 7.254 1.00 91.94 96 HIS A C 1
ATOM 769 O O . HIS A 1 96 ? -9.369 -11.682 7.600 1.00 91.94 96 HIS A O 1
ATOM 775 N N . GLN A 1 97 ? -9.130 -9.525 8.144 1.00 94.38 97 GLN A N 1
ATOM 776 C CA . GLN A 1 97 ? -9.084 -9.765 9.590 1.00 94.38 97 GLN A CA 1
ATOM 777 C C . GLN A 1 97 ? -10.473 -10.109 10.116 1.00 94.38 97 GLN A C 1
ATOM 779 O O . GLN A 1 97 ? -10.603 -11.023 10.916 1.00 94.38 97 GLN A O 1
ATOM 784 N N . ARG A 1 98 ? -11.512 -9.411 9.639 1.00 93.44 98 ARG A N 1
ATOM 785 C CA . ARG A 1 98 ? -12.902 -9.743 9.969 1.00 93.44 98 ARG A CA 1
ATOM 786 C C .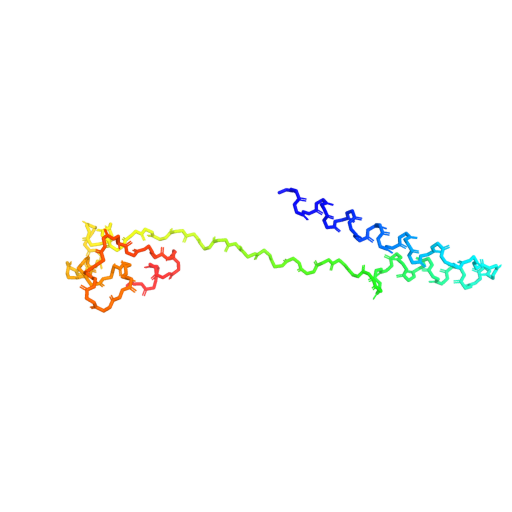 ARG A 1 98 ? -13.303 -11.125 9.454 1.00 93.44 98 ARG A C 1
ATOM 788 O O . ARG A 1 98 ? -13.995 -11.833 10.162 1.00 93.44 98 ARG A O 1
ATOM 795 N N . GLU A 1 99 ? -12.912 -11.487 8.236 1.00 92.00 99 GLU A N 1
ATOM 796 C CA . GLU A 1 99 ? -13.233 -12.794 7.637 1.00 92.00 99 GLU A CA 1
ATOM 797 C C . GLU A 1 99 ? -12.549 -13.970 8.359 1.00 92.00 99 GLU A C 1
ATOM 799 O O . GLU A 1 99 ? -12.962 -15.111 8.180 1.00 92.00 99 GLU A O 1
ATOM 804 N N . ALA A 1 100 ? -11.519 -13.699 9.166 1.00 92.19 100 ALA A N 1
ATOM 805 C CA . ALA A 1 100 ? -10.822 -14.699 9.971 1.00 92.19 100 ALA A CA 1
ATOM 806 C C . ALA A 1 100 ? -11.426 -14.909 11.375 1.00 92.19 100 ALA A C 1
ATOM 808 O O . ALA A 1 100 ? -10.943 -15.776 12.104 1.00 92.19 100 ALA A O 1
ATOM 809 N N . ILE A 1 101 ? -12.419 -14.100 11.762 1.00 89.00 101 ILE A N 1
ATOM 810 C CA . ILE A 1 101 ? -13.158 -14.186 13.033 1.00 89.00 101 ILE A CA 1
ATOM 811 C C . ILE A 1 101 ? -14.387 -15.064 12.822 1.00 89.00 101 ILE A C 1
ATOM 813 O O . ILE A 1 101 ? -14.580 -15.984 13.645 1.00 89.00 101 ILE A O 1
#

Foldseek 3Di:
DVVQVVVVVVLVVVVVVVVVPDDDPDPVVVVVVVVCVVVCVPPDDDPDPPPDDFAWLAFQVVCVVVVVDDVCLQQCQADAPDPPGSHPGTDIDGNVVNVVD